Protein AF-W1YRL3-F1 (afdb_monomer)

Foldseek 3Di:
DDDPPPPPPDDDPVLSLLVVVVVPADPPEAEELVRSQVVCCVVVVHRGDSVVSVVSQCVGPVPVDPCCVHYPHPVNHSPDDPDDD

pLDDT: mean 71.45, std 18.44, range [28.5, 92.75]

Solvent-accessible surface area (backbone atoms only — not comparable to full-atom values): 5383 Å² total; per-residue (Å²): 135,78,78,72,84,68,85,70,77,87,65,54,74,69,36,48,55,52,52,53,56,62,72,65,56,53,88,97,47,66,44,31,35,52,57,54,16,62,67,39,20,81,79,68,76,44,92,52,51,33,66,60,44,49,6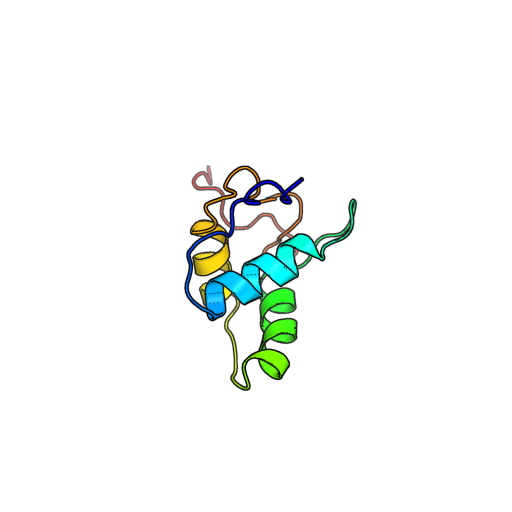0,35,54,76,63,41,86,72,61,88,57,72,42,67,85,34,49,25,28,93,82,73,43,80,67,81,65,102,69,72,138

Sequence (85 aa):
PGKPPLLAPAGTDFQLRVWEQLRAIPRGQTLTYGQIAARLEPVLGRPTSARAVGGAVGRNPLSVVVPCHRVLGADGGLTGYAGGP

Mean predicted aligned error: 10.25 Å

Radius of gyration: 13.73 Å; Cα contact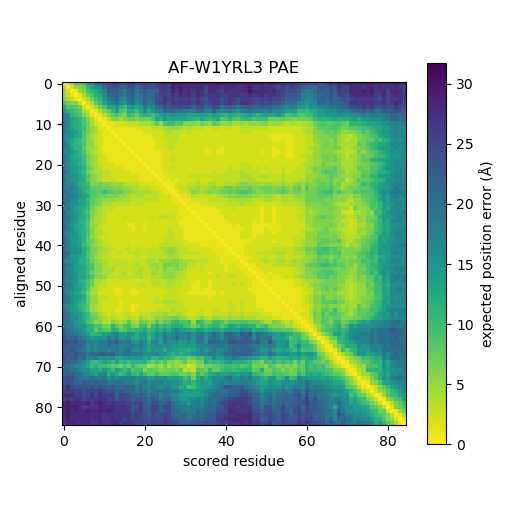s (8 Å, |Δi|>4): 78; chains: 1; bounding box: 30×48×34 Å

Structure (mmCIF, N/CA/C/O backbone):
data_AF-W1YRL3-F1
#
_entry.id   AF-W1YRL3-F1
#
loop_
_atom_site.group_PDB
_atom_site.id
_atom_site.type_symbol
_atom_site.label_atom_id
_atom_site.label_alt_id
_atom_site.label_comp_id
_atom_site.label_asym_id
_atom_site.label_entity_id
_atom_site.label_seq_id
_atom_site.pdbx_PDB_ins_code
_atom_site.Cartn_x
_atom_site.Cartn_y
_atom_site.Cartn_z
_atom_site.occupancy
_atom_site.B_iso_or_equiv
_atom_site.auth_seq_id
_atom_site.auth_comp_id
_atom_site.auth_asym_id
_atom_site.auth_atom_id
_atom_site.pdbx_PDB_model_num
ATOM 1 N N . PRO A 1 1 ? -4.934 -26.234 -22.933 1.00 42.91 1 PRO A N 1
ATOM 2 C CA . PRO A 1 1 ? -5.650 -24.968 -22.646 1.00 42.91 1 PRO A CA 1
ATOM 3 C C . PRO A 1 1 ? -4.869 -24.108 -21.638 1.00 42.91 1 PRO A C 1
ATOM 5 O O . PRO A 1 1 ? -4.896 -24.363 -20.438 1.00 42.91 1 PRO A O 1
ATOM 8 N N . GLY A 1 2 ? -4.087 -23.155 -22.156 1.00 48.03 2 GLY A N 1
ATOM 9 C CA . GLY A 1 2 ? -3.259 -22.260 -21.353 1.00 48.03 2 GLY A CA 1
ATOM 10 C C . GLY A 1 2 ? -4.120 -21.281 -20.562 1.00 48.03 2 GLY A C 1
ATOM 11 O O . GLY A 1 2 ? -5.040 -20.675 -21.106 1.00 48.03 2 GLY A O 1
ATOM 12 N N . LYS A 1 3 ? -3.820 -21.147 -19.270 1.00 52.47 3 LYS A N 1
ATOM 13 C CA . LYS A 1 3 ? -4.299 -20.055 -18.419 1.00 52.47 3 LYS A CA 1
ATOM 14 C C . LYS A 1 3 ? -4.139 -18.742 -19.204 1.00 52.47 3 LYS A C 1
ATOM 16 O O . LYS A 1 3 ? -3.032 -18.505 -19.692 1.00 52.47 3 LYS A O 1
ATOM 21 N N . PRO A 1 4 ? -5.189 -17.917 -19.373 1.00 50.62 4 PRO A N 1
ATOM 22 C CA . PRO A 1 4 ? -5.036 -16.642 -20.066 1.00 50.62 4 PRO A CA 1
ATOM 23 C C . PRO A 1 4 ? -3.927 -15.846 -19.365 1.00 50.62 4 PRO A C 1
ATOM 25 O O . PRO A 1 4 ? -3.777 -16.008 -18.145 1.00 50.62 4 PRO A O 1
ATOM 28 N N . PRO A 1 5 ? -3.130 -15.028 -20.078 1.00 49.16 5 PRO A N 1
ATOM 29 C CA . PRO A 1 5 ? -2.137 -14.183 -19.437 1.00 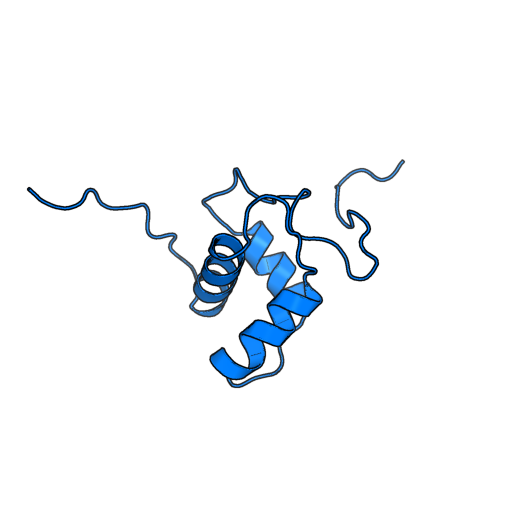49.16 5 PRO A CA 1
ATOM 30 C C . PRO A 1 5 ? -2.893 -13.202 -18.543 1.00 49.16 5 PRO A C 1
ATOM 32 O O . PRO A 1 5 ? -3.393 -12.171 -18.983 1.00 49.16 5 PRO A O 1
ATOM 35 N N . LEU A 1 6 ? -3.057 -13.579 -17.274 1.00 52.38 6 LEU A N 1
ATOM 36 C CA . LEU A 1 6 ? -3.525 -12.692 -16.230 1.00 52.38 6 LEU A CA 1
ATOM 37 C C . LEU A 1 6 ? -2.528 -11.548 -16.240 1.00 52.38 6 LEU A C 1
ATOM 39 O O . LEU A 1 6 ? -1.362 -11.793 -15.952 1.00 52.38 6 LEU A O 1
ATOM 43 N N . LEU A 1 7 ? -2.996 -10.365 -16.637 1.00 54.59 7 LEU A N 1
ATOM 44 C CA . LEU A 1 7 ? -2.329 -9.069 -16.566 1.00 54.59 7 LEU A CA 1
ATOM 45 C C . LEU A 1 7 ? -1.387 -9.031 -15.355 1.00 54.59 7 LEU A C 1
ATOM 47 O O . LEU A 1 7 ? -1.812 -8.713 -14.246 1.00 54.59 7 LEU A O 1
ATOM 51 N N . ALA A 1 8 ? -0.132 -9.440 -15.542 1.00 57.56 8 ALA A N 1
ATOM 52 C CA . ALA A 1 8 ? 0.883 -9.353 -14.514 1.00 57.56 8 ALA A CA 1
ATOM 53 C C . ALA A 1 8 ? 1.324 -7.894 -14.562 1.00 57.56 8 ALA A C 1
ATOM 55 O O . ALA A 1 8 ? 1.894 -7.480 -15.575 1.00 57.56 8 ALA A O 1
ATOM 56 N N . PRO A 1 9 ? 0.972 -7.074 -13.561 1.00 63.50 9 PRO A N 1
ATOM 57 C CA . PRO A 1 9 ? 1.325 -5.673 -13.617 1.00 63.50 9 PRO A CA 1
ATOM 58 C C . PRO A 1 9 ? 2.854 -5.582 -13.596 1.00 63.50 9 PR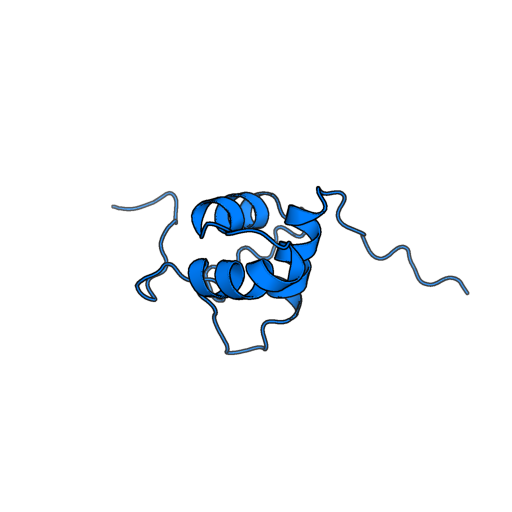O A C 1
ATOM 60 O O . PRO A 1 9 ? 3.496 -6.104 -12.690 1.00 63.50 9 PRO A O 1
ATOM 63 N N . ALA A 1 10 ? 3.447 -4.981 -14.625 1.00 75.38 10 ALA A N 1
ATOM 64 C CA . ALA A 1 10 ? 4.883 -4.748 -14.659 1.00 75.38 10 ALA A CA 1
ATOM 65 C C . ALA A 1 10 ? 5.209 -3.611 -13.680 1.00 75.38 10 ALA A C 1
ATOM 67 O O . ALA A 1 10 ? 4.717 -2.493 -13.831 1.00 75.38 10 ALA A O 1
ATOM 68 N N . GLY A 1 11 ? 6.007 -3.906 -12.658 1.00 80.62 11 GLY A N 1
ATOM 69 C CA . GLY A 1 11 ? 6.406 -2.956 -11.626 1.00 80.62 11 GLY A CA 1
ATOM 70 C C . GLY A 1 11 ? 7.669 -3.419 -10.911 1.00 80.62 11 GLY A C 1
ATOM 71 O O . GLY A 1 11 ? 8.124 -4.544 -11.104 1.00 80.62 11 GLY A O 1
ATOM 72 N N . THR A 1 12 ? 8.244 -2.548 -10.086 1.00 88.81 12 THR A N 1
ATOM 73 C CA . THR A 1 12 ? 9.360 -2.919 -9.206 1.00 88.81 12 THR A CA 1
ATOM 74 C C . THR A 1 12 ? 8.918 -3.975 -8.196 1.00 88.81 12 THR A C 1
ATOM 76 O O . THR A 1 12 ? 7.739 -4.036 -7.843 1.00 88.81 12 THR A O 1
ATOM 79 N N . ASP A 1 13 ? 9.859 -4.742 -7.642 1.00 88.75 13 ASP A N 1
ATOM 80 C CA . ASP A 1 13 ? 9.560 -5.703 -6.568 1.00 88.75 13 ASP A CA 1
ATOM 81 C C . ASP A 1 13 ? 8.764 -5.056 -5.430 1.00 88.75 1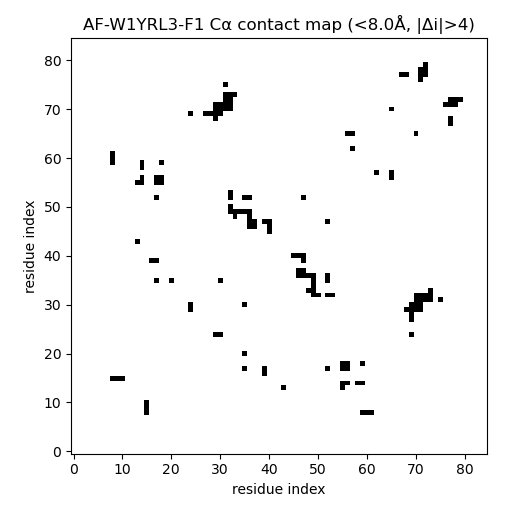3 ASP A C 1
ATOM 83 O O . ASP A 1 13 ? 7.790 -5.616 -4.938 1.00 88.75 13 ASP A O 1
ATOM 87 N N . PHE A 1 14 ? 9.110 -3.819 -5.065 1.00 89.69 14 PHE A N 1
ATOM 88 C CA . PHE A 1 14 ? 8.358 -3.056 -4.074 1.00 89.69 14 PHE A CA 1
ATOM 89 C C . PHE A 1 14 ? 6.896 -2.826 -4.488 1.00 89.69 14 PHE A C 1
ATOM 91 O O . PHE A 1 14 ? 5.987 -3.052 -3.692 1.00 89.69 14 PHE A O 1
ATOM 98 N N . GLN A 1 15 ? 6.658 -2.396 -5.728 1.00 87.94 15 GLN A N 1
ATOM 99 C CA . GLN A 1 15 ? 5.309 -2.173 -6.249 1.00 87.94 15 GLN A CA 1
ATOM 100 C C . GLN A 1 15 ? 4.496 -3.467 -6.276 1.00 87.94 15 GLN A C 1
ATOM 102 O O . GLN A 1 15 ? 3.367 -3.482 -5.790 1.00 87.94 15 GLN A O 1
ATOM 107 N N . LEU A 1 16 ? 5.094 -4.559 -6.757 1.00 87.50 16 LEU A N 1
ATOM 108 C CA . LEU A 1 16 ? 4.469 -5.879 -6.788 1.00 87.50 16 LEU A CA 1
ATOM 109 C C . LEU A 1 16 ? 4.035 -6.321 -5.387 1.00 87.50 16 LEU A C 1
ATOM 111 O O . LEU A 1 16 ? 2.873 -6.677 -5.192 1.00 87.50 16 LEU A O 1
ATOM 115 N N . ARG A 1 17 ? 4.925 -6.211 -4.391 1.00 89.69 17 ARG A N 1
ATOM 116 C CA . ARG A 1 17 ? 4.615 -6.554 -2.994 1.00 89.69 17 ARG A CA 1
ATOM 117 C C . ARG A 1 17 ? 3.504 -5.684 -2.408 1.00 89.69 17 ARG A C 1
ATOM 119 O O . ARG A 1 17 ? 2.627 -6.197 -1.714 1.00 89.69 17 ARG A O 1
ATOM 126 N N . VAL A 1 18 ? 3.499 -4.384 -2.703 1.00 88.12 18 VAL A N 1
ATOM 127 C CA . VAL A 1 18 ? 2.405 -3.487 -2.294 1.00 88.12 18 VAL A CA 1
ATOM 128 C C . VAL A 1 18 ? 1.081 -3.950 -2.908 1.00 88.12 18 VAL A C 1
ATOM 130 O O . VAL A 1 18 ? 0.083 -4.063 -2.198 1.00 88.12 18 VAL A O 1
ATOM 133 N N . TRP A 1 19 ? 1.055 -4.269 -4.201 1.00 85.81 19 TRP A N 1
ATOM 134 C CA . TRP A 1 19 ? -0.165 -4.708 -4.884 1.00 85.81 19 TRP A CA 1
ATOM 135 C C . TRP A 1 19 ? -0.656 -6.081 -4.406 1.00 85.81 19 TRP A C 1
ATOM 137 O O . TRP A 1 19 ? -1.867 -6.297 -4.323 1.00 85.81 19 TRP A O 1
ATOM 147 N N . GLU A 1 20 ? 0.246 -6.988 -4.026 1.00 86.06 20 GLU A N 1
ATOM 148 C CA . GLU A 1 20 ? -0.101 -8.246 -3.351 1.00 86.06 20 GLU A CA 1
ATOM 149 C C . GLU A 1 20 ? -0.844 -7.991 -2.031 1.00 86.06 20 GLU A C 1
ATOM 151 O O . GLU A 1 20 ? -1.896 -8.590 -1.797 1.00 86.06 20 GLU A O 1
ATOM 156 N N . GLN A 1 21 ? -0.366 -7.049 -1.209 1.00 86.62 21 GLN A N 1
ATOM 157 C CA . GLN A 1 21 ? -1.042 -6.680 0.041 1.00 86.62 21 GLN A CA 1
ATOM 158 C C . GLN A 1 21 ? -2.429 -6.082 -0.205 1.00 86.62 21 GLN A C 1
ATOM 160 O O . GLN A 1 21 ? -3.376 -6.435 0.495 1.00 86.62 21 GLN A O 1
ATOM 165 N N . LEU A 1 22 ? -2.583 -5.230 -1.225 1.00 80.56 22 LEU A N 1
ATOM 166 C CA . LEU A 1 22 ? -3.889 -4.664 -1.588 1.00 80.56 22 LEU A CA 1
ATOM 167 C C . LEU A 1 22 ? -4.901 -5.746 -1.983 1.00 80.56 22 LEU A C 1
ATOM 169 O O . LEU A 1 22 ? -6.067 -5.679 -1.595 1.00 80.56 22 LEU A O 1
ATOM 173 N N . ARG A 1 23 ? -4.459 -6.756 -2.742 1.00 81.56 23 ARG A N 1
ATOM 174 C CA . ARG A 1 23 ? -5.305 -7.884 -3.163 1.00 81.56 23 ARG A CA 1
ATOM 175 C C . ARG A 1 23 ? -5.729 -8.776 -1.998 1.00 81.56 23 ARG A C 1
ATOM 177 O O . ARG A 1 23 ? -6.759 -9.434 -2.103 1.00 81.56 23 ARG A O 1
ATOM 184 N N . ALA A 1 24 ? -4.953 -8.795 -0.917 1.00 84.38 24 ALA A N 1
ATOM 185 C CA . ALA A 1 24 ? -5.246 -9.574 0.278 1.00 84.38 24 ALA A CA 1
ATOM 186 C C . ALA A 1 24 ? -6.273 -8.908 1.213 1.00 84.38 24 ALA A C 1
ATOM 188 O O . ALA A 1 24 ? -6.715 -9.555 2.159 1.00 84.38 24 ALA A O 1
ATOM 189 N N . ILE A 1 25 ? -6.670 -7.647 0.977 1.00 81.56 25 ILE A N 1
ATOM 190 C CA . ILE A 1 25 ? -7.653 -6.947 1.819 1.00 81.56 25 ILE A CA 1
ATOM 191 C C . ILE A 1 25 ? -9.058 -7.534 1.579 1.00 81.56 25 ILE A C 1
ATOM 193 O O . ILE A 1 25 ? -9.588 -7.406 0.466 1.00 81.56 25 ILE A O 1
ATOM 197 N N . PRO A 1 26 ? -9.701 -8.141 2.598 1.00 77.19 26 PRO A N 1
ATOM 198 C CA . PRO A 1 26 ? -11.049 -8.684 2.463 1.00 77.19 26 PRO A CA 1
ATOM 199 C C . PRO A 1 26 ? -12.087 -7.603 2.142 1.00 77.19 26 PRO A C 1
ATOM 201 O O . PRO A 1 26 ? -11.917 -6.422 2.450 1.00 77.19 26 PRO A O 1
ATOM 204 N N . ARG A 1 27 ? -13.219 -8.004 1.551 1.00 73.56 27 ARG A N 1
ATOM 205 C CA . ARG A 1 27 ? -14.357 -7.087 1.374 1.00 73.56 27 ARG A CA 1
ATOM 206 C C . ARG A 1 27 ? -14.856 -6.603 2.741 1.00 73.56 27 ARG A C 1
ATOM 208 O O . ARG A 1 27 ? -14.968 -7.398 3.666 1.00 73.56 27 ARG A O 1
ATOM 215 N N . GLY A 1 28 ? -15.161 -5.308 2.844 1.00 74.75 28 GLY A N 1
ATOM 216 C CA . GLY A 1 28 ? -15.628 -4.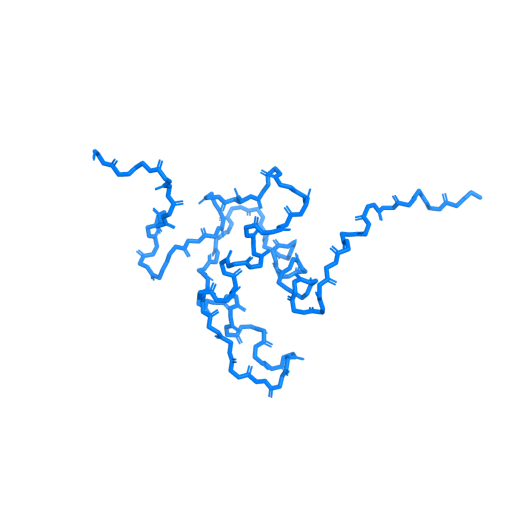678 4.085 1.00 74.75 28 GLY A CA 1
ATOM 217 C C . GLY A 1 28 ? -14.522 -4.325 5.084 1.00 74.75 28 GLY A C 1
ATOM 218 O O . GLY A 1 28 ? -14.828 -3.777 6.135 1.00 74.75 28 GLY A O 1
ATOM 219 N N . GLN A 1 29 ? -13.254 -4.606 4.766 1.00 78.94 29 GLN A N 1
ATOM 220 C CA . GLN A 1 29 ? -12.114 -4.200 5.584 1.00 78.94 29 GLN A CA 1
ATOM 221 C C . GLN A 1 29 ? -11.298 -3.108 4.899 1.00 78.94 29 GLN A C 1
ATOM 223 O O . GLN A 1 29 ? -11.224 -3.026 3.669 1.00 78.94 29 GLN A O 1
ATOM 228 N N . THR A 1 30 ? -10.652 -2.294 5.727 1.00 80.56 30 THR A N 1
ATOM 229 C CA . THR A 1 30 ? -9.749 -1.230 5.303 1.00 80.56 30 THR A CA 1
ATOM 230 C C 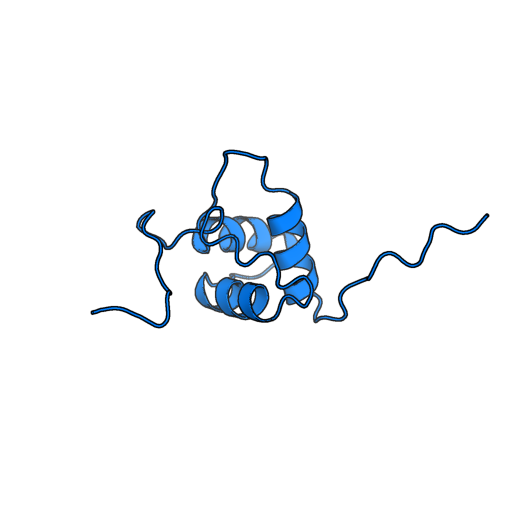. THR A 1 30 ? -8.421 -1.354 6.036 1.00 80.56 30 THR A C 1
ATOM 232 O O . THR A 1 30 ? -8.401 -1.725 7.209 1.00 80.56 30 THR A O 1
ATOM 235 N N . LEU A 1 31 ? -7.324 -1.002 5.373 1.00 83.81 31 LEU A N 1
ATOM 236 C CA . LEU A 1 31 ? -6.015 -0.849 6.009 1.00 83.81 31 LEU A CA 1
ATOM 237 C C . LEU A 1 31 ? -5.512 0.576 5.832 1.00 83.81 31 LEU A C 1
ATOM 239 O O . LEU A 1 31 ? -5.844 1.233 4.854 1.00 83.81 31 LEU A O 1
ATOM 243 N N . THR A 1 32 ? -4.671 1.063 6.731 1.00 85.25 32 THR A N 1
ATOM 244 C CA . THR A 1 32 ? -3.961 2.323 6.498 1.00 85.25 32 THR A CA 1
ATOM 245 C C . THR A 1 32 ? -2.695 2.088 5.678 1.00 85.25 32 THR A C 1
ATOM 247 O O . THR A 1 32 ? -2.126 0.990 5.673 1.00 85.25 32 THR A O 1
ATOM 250 N N . TYR A 1 33 ? -2.185 3.134 5.022 1.00 86.88 33 TYR A N 1
ATOM 251 C CA . TYR A 1 33 ? -0.868 3.068 4.373 1.00 86.88 33 TYR A CA 1
ATOM 252 C C . TYR A 1 33 ? 0.247 2.643 5.344 1.00 86.88 33 TYR A C 1
ATOM 254 O O . TYR A 1 33 ? 1.159 1.917 4.951 1.00 86.88 33 TYR A O 1
ATOM 262 N N . GLY A 1 34 ? 0.154 3.054 6.614 1.00 86.31 34 GLY A N 1
ATOM 263 C CA . GLY A 1 34 ? 1.084 2.650 7.671 1.00 86.31 34 GLY A CA 1
ATOM 264 C C . GLY A 1 34 ? 0.992 1.162 8.009 1.00 86.31 34 GLY A C 1
ATOM 265 O O . GLY A 1 34 ? 2.015 0.502 8.152 1.00 86.31 34 GLY A O 1
ATOM 266 N N . GLN A 1 35 ? -0.218 0.599 8.053 1.00 88.81 35 GLN A N 1
ATOM 267 C CA . GLN A 1 35 ? -0.407 -0.837 8.282 1.00 88.81 35 GLN A CA 1
ATOM 268 C C . GLN A 1 35 ? 0.143 -1.681 7.129 1.00 88.81 35 GLN A C 1
ATOM 270 O O . GLN A 1 35 ? 0.750 -2.723 7.369 1.00 88.81 35 GLN A O 1
ATOM 275 N N . ILE A 1 36 ? -0.038 -1.238 5.882 1.00 89.44 36 ILE A N 1
ATOM 276 C CA . ILE A 1 36 ? 0.546 -1.922 4.721 1.00 89.44 36 ILE A CA 1
ATOM 277 C C . ILE A 1 36 ? 2.074 -1.838 4.776 1.00 89.44 36 ILE A C 1
ATOM 279 O O . ILE A 1 36 ? 2.741 -2.848 4.578 1.00 89.44 36 ILE A O 1
ATOM 283 N N . ALA A 1 37 ? 2.626 -0.665 5.094 1.00 90.50 37 ALA A N 1
ATOM 284 C CA . ALA A 1 37 ? 4.060 -0.487 5.284 1.00 90.50 37 ALA A CA 1
ATOM 285 C C . ALA A 1 37 ? 4.621 -1.455 6.337 1.00 90.50 37 ALA A C 1
ATOM 287 O O . ALA A 1 37 ? 5.516 -2.228 6.010 1.00 90.50 37 ALA A O 1
ATOM 288 N N . ALA A 1 38 ? 4.030 -1.501 7.535 1.00 91.06 38 ALA A N 1
ATOM 289 C CA . ALA A 1 38 ? 4.456 -2.391 8.618 1.00 91.06 38 ALA A CA 1
ATOM 290 C C . ALA A 1 38 ? 4.395 -3.882 8.233 1.00 91.06 38 ALA A C 1
ATOM 292 O O . ALA A 1 38 ? 5.265 -4.661 8.610 1.00 91.06 38 ALA A O 1
ATOM 293 N N . ARG A 1 39 ? 3.398 -4.294 7.437 1.00 91.50 39 ARG A N 1
ATOM 294 C CA . ARG A 1 39 ? 3.307 -5.673 6.916 1.00 91.50 39 ARG A CA 1
ATOM 295 C C . ARG A 1 39 ? 4.392 -6.003 5.892 1.00 91.50 39 ARG A C 1
ATOM 297 O O . ARG A 1 39 ? 4.727 -7.173 5.724 1.00 91.50 39 ARG A O 1
ATOM 304 N N . LEU A 1 40 ? 4.914 -4.999 5.192 1.00 91.88 40 LEU A N 1
ATOM 305 C CA . LEU A 1 40 ? 5.931 -5.176 4.160 1.00 91.88 40 LEU A CA 1
ATOM 306 C C . LEU A 1 40 ? 7.353 -5.208 4.721 1.00 91.88 40 LEU A C 1
ATOM 308 O O . LEU A 1 40 ? 8.199 -5.866 4.125 1.00 91.88 40 LEU A O 1
ATOM 312 N N . GLU A 1 41 ? 7.628 -4.557 5.851 1.00 92.75 41 GLU A N 1
ATOM 313 C CA . GLU A 1 41 ? 8.968 -4.533 6.460 1.00 92.75 41 GLU A CA 1
ATOM 314 C C . GLU A 1 41 ? 9.605 -5.920 6.654 1.00 92.75 41 GLU A C 1
ATOM 316 O O . GLU A 1 41 ? 10.729 -6.100 6.179 1.00 92.75 41 GLU A O 1
ATOM 321 N N . PRO A 1 42 ? 8.930 -6.929 7.247 1.00 91.94 42 PRO A N 1
ATOM 322 C CA . PRO A 1 42 ? 9.526 -8.258 7.407 1.00 91.94 42 PRO A CA 1
ATOM 323 C C . PRO A 1 42 ? 9.741 -8.983 6.072 1.00 91.94 42 PRO A C 1
ATOM 325 O O . PRO A 1 42 ? 10.633 -9.818 5.966 1.00 91.94 42 PRO A O 1
ATOM 328 N N . VAL A 1 43 ? 8.955 -8.659 5.040 1.00 89.44 43 VAL A N 1
ATOM 329 C CA . VAL A 1 43 ? 9.084 -9.251 3.696 1.00 89.44 43 VAL A CA 1
ATOM 330 C C . VAL A 1 43 ? 10.227 -8.601 2.912 1.00 89.44 43 VAL A C 1
ATOM 332 O O . VAL A 1 43 ? 10.894 -9.261 2.121 1.00 89.44 43 VAL A O 1
ATOM 335 N N . LEU A 1 44 ? 10.443 -7.301 3.113 1.00 89.75 44 LEU A N 1
ATOM 336 C CA . LEU A 1 44 ? 11.444 -6.506 2.402 1.00 89.75 44 LEU A CA 1
ATOM 337 C C . LEU A 1 44 ? 12.787 -6.427 3.140 1.00 89.75 44 LEU A C 1
ATOM 339 O O . LEU A 1 44 ? 13.765 -5.972 2.551 1.00 89.75 44 LEU A O 1
ATOM 343 N N . GLY A 1 45 ? 12.830 -6.806 4.419 1.00 92.19 45 GLY A N 1
ATOM 344 C CA . GLY A 1 45 ? 14.022 -6.710 5.264 1.00 92.19 45 GLY A CA 1
ATOM 345 C C . GLY A 1 45 ? 14.469 -5.272 5.539 1.00 92.19 45 GLY A C 1
ATOM 346 O O . GLY A 1 45 ? 15.636 -5.046 5.852 1.00 92.19 45 GLY A O 1
ATOM 347 N N . ARG A 1 46 ? 13.579 -4.281 5.382 1.00 89.81 46 ARG A N 1
ATOM 348 C CA . ARG A 1 46 ? 13.894 -2.863 5.608 1.00 89.81 46 ARG A CA 1
ATOM 349 C C . ARG A 1 46 ? 12.671 -2.043 6.024 1.00 89.81 46 ARG A C 1
ATOM 351 O O . ARG A 1 46 ? 11.565 -2.354 5.566 1.00 89.81 46 ARG A O 1
ATOM 358 N N . PRO A 1 47 ? 12.871 -0.956 6.795 1.00 91.19 47 PRO A N 1
ATOM 359 C CA . PRO A 1 47 ? 11.804 -0.024 7.117 1.00 91.19 47 PRO A CA 1
ATOM 360 C C . PRO A 1 47 ? 11.125 0.519 5.862 1.00 91.19 47 PRO A C 1
ATOM 362 O O . PRO A 1 47 ? 11.785 0.847 4.869 1.00 91.19 47 PRO A O 1
ATOM 365 N N . THR A 1 48 ? 9.801 0.617 5.902 1.00 91.62 48 THR A N 1
ATOM 366 C CA . THR A 1 48 ? 8.990 1.066 4.768 1.00 91.62 48 THR A CA 1
ATOM 367 C C . THR A 1 48 ? 8.089 2.204 5.215 1.00 91.62 48 THR A C 1
ATOM 369 O O . THR A 1 48 ? 7.401 2.110 6.221 1.00 91.62 48 THR A O 1
ATOM 372 N N . SER A 1 49 ? 8.060 3.308 4.465 1.00 90.94 49 SER A N 1
ATOM 373 C CA . SER A 1 49 ? 7.207 4.446 4.816 1.00 90.94 49 SER A CA 1
ATOM 374 C C . SER A 1 49 ? 5.822 4.344 4.177 1.00 90.94 49 SER A C 1
ATOM 376 O O . SER A 1 49 ? 5.673 3.932 3.024 1.00 90.94 49 SER A O 1
ATOM 378 N N . ALA A 1 50 ? 4.802 4.826 4.892 1.00 86.81 50 ALA A N 1
ATOM 379 C CA . ALA A 1 50 ? 3.443 4.974 4.368 1.00 86.81 50 ALA A CA 1
ATOM 380 C C . ALA A 1 50 ? 3.405 5.790 3.057 1.00 86.81 50 ALA A C 1
ATOM 382 O O . ALA A 1 50 ? 2.651 5.474 2.138 1.00 86.81 50 ALA A O 1
ATOM 383 N N . ARG A 1 51 ? 4.275 6.803 2.929 1.00 85.25 51 ARG A N 1
ATOM 384 C CA . ARG A 1 51 ? 4.412 7.623 1.715 1.00 85.25 51 ARG A CA 1
ATOM 385 C C . ARG A 1 51 ? 4.912 6.810 0.519 1.00 85.25 51 ARG A C 1
ATOM 387 O O . ARG A 1 51 ? 4.392 6.975 -0.584 1.00 85.25 51 ARG A O 1
ATOM 394 N N . ALA A 1 52 ? 5.896 5.932 0.727 1.00 88.25 52 ALA A N 1
ATOM 395 C CA . ALA A 1 52 ? 6.389 5.044 -0.324 1.00 88.25 52 ALA A CA 1
ATOM 396 C C . ALA A 1 52 ? 5.285 4.089 -0.792 1.00 88.25 52 ALA A C 1
ATOM 398 O O . ALA A 1 52 ? 5.080 3.937 -1.997 1.00 88.25 52 ALA A O 1
ATOM 399 N N . VAL A 1 53 ? 4.521 3.523 0.150 1.00 87.81 53 VAL A N 1
ATOM 400 C CA . VAL A 1 53 ? 3.353 2.689 -0.163 1.00 87.81 53 VAL A CA 1
ATOM 401 C C . VAL A 1 53 ? 2.342 3.478 -0.994 1.00 87.81 53 VAL A C 1
ATOM 403 O O . VAL A 1 53 ? 1.983 3.017 -2.073 1.00 87.81 53 VAL A O 1
ATOM 406 N N . GLY A 1 54 ? 1.954 4.689 -0.581 1.00 84.25 54 GLY A N 1
ATOM 407 C CA . GLY A 1 54 ? 1.042 5.546 -1.352 1.00 84.25 54 GLY A CA 1
ATOM 408 C C . GLY A 1 54 ? 1.517 5.800 -2.789 1.00 84.25 54 GLY A C 1
ATOM 409 O O . GLY A 1 54 ? 0.739 5.691 -3.736 1.00 84.25 54 GLY A O 1
ATOM 410 N N . GLY A 1 55 ? 2.820 6.027 -2.980 1.00 84.50 55 GLY A N 1
ATOM 411 C CA . GLY A 1 55 ? 3.423 6.179 -4.307 1.00 84.50 55 GLY A CA 1
ATOM 412 C C . GLY A 1 55 ? 3.421 4.907 -5.170 1.00 84.50 55 GLY A C 1
ATOM 413 O O . GLY A 1 55 ? 3.437 5.018 -6.398 1.00 84.50 55 GLY A O 1
ATOM 414 N N . ALA A 1 56 ? 3.412 3.717 -4.565 1.00 86.06 56 ALA A N 1
ATOM 415 C CA . ALA A 1 56 ? 3.262 2.438 -5.265 1.00 86.06 56 ALA A CA 1
ATOM 416 C C . ALA A 1 56 ? 1.791 2.103 -5.554 1.00 86.06 56 AL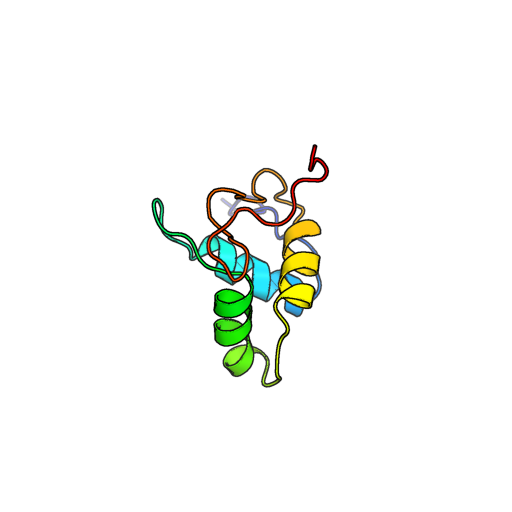A A C 1
ATOM 418 O O . ALA A 1 56 ? 1.485 1.599 -6.636 1.00 86.06 56 ALA A O 1
ATOM 419 N N . VAL A 1 57 ? 0.876 2.437 -4.637 1.00 81.06 57 VAL A N 1
ATOM 420 C CA . VAL A 1 57 ? -0.575 2.330 -4.858 1.00 81.06 57 VAL A CA 1
ATOM 421 C C . VAL A 1 57 ? -1.003 3.211 -6.035 1.00 81.06 57 VAL A C 1
ATOM 423 O O . VAL A 1 57 ? -1.668 2.719 -6.940 1.00 81.06 57 VAL A O 1
ATOM 426 N N . GLY A 1 58 ? -0.562 4.472 -6.087 1.00 77.06 58 GLY A N 1
ATOM 427 C CA . GLY A 1 58 ? -0.912 5.398 -7.175 1.00 77.06 58 GLY A CA 1
ATOM 428 C C . GLY A 1 58 ? -0.352 5.022 -8.554 1.00 77.06 58 GLY A C 1
ATOM 429 O O . GLY A 1 58 ? -0.851 5.495 -9.567 1.00 77.06 58 GLY A O 1
ATOM 430 N N . ARG A 1 59 ? 0.664 4.151 -8.609 1.00 76.75 59 ARG A N 1
ATOM 431 C CA . ARG A 1 59 ? 1.246 3.622 -9.856 1.00 76.75 59 ARG A CA 1
ATOM 432 C C . ARG A 1 59 ? 0.675 2.262 -10.255 1.00 76.75 59 ARG A C 1
ATOM 434 O O . ARG A 1 59 ? 1.185 1.650 -11.186 1.00 76.75 59 ARG A O 1
ATOM 441 N N . ASN A 1 60 ? -0.332 1.764 -9.540 1.00 69.44 60 ASN A N 1
ATOM 442 C CA . ASN A 1 60 ? -0.956 0.485 -9.842 1.00 69.44 60 ASN A CA 1
ATOM 443 C C . ASN A 1 60 ? -1.693 0.562 -11.194 1.00 69.44 60 ASN A C 1
ATOM 445 O O . ASN A 1 60 ? -2.692 1.279 -11.270 1.00 69.44 60 ASN A O 1
ATOM 449 N N . PRO A 1 61 ? -1.267 -0.180 -12.238 1.00 61.81 61 PRO A N 1
ATOM 450 C CA . PRO A 1 61 ? -1.928 -0.183 -13.547 1.00 61.81 61 PRO A CA 1
ATOM 451 C C . PRO A 1 61 ? -3.299 -0.881 -13.515 1.00 61.81 61 PRO A C 1
ATOM 453 O O . PRO A 1 61 ? -4.069 -0.785 -14.465 1.00 61.81 61 PRO A O 1
ATOM 456 N N . LEU A 1 62 ? -3.653 -1.544 -12.405 1.00 60.59 62 LEU A N 1
ATOM 457 C CA . LEU A 1 62 ? -4.994 -2.077 -12.136 1.00 60.59 62 LEU A CA 1
ATOM 458 C C . LEU A 1 62 ? -5.961 -0.968 -11.662 1.00 60.59 62 LEU A C 1
ATOM 460 O O . LEU A 1 62 ? -6.818 -1.214 -10.812 1.00 60.59 62 LEU A O 1
ATOM 464 N N . SER A 1 63 ? -5.792 0.257 -12.175 1.00 47.88 63 SER A N 1
ATOM 465 C CA . SER A 1 63 ? -6.192 1.566 -11.622 1.00 47.88 63 SER A CA 1
ATOM 466 C C . SER A 1 63 ? -7.690 1.811 -11.363 1.00 47.88 63 SER A C 1
ATOM 468 O O . SER A 1 63 ? -8.072 2.919 -11.013 1.00 47.88 63 SER A O 1
ATOM 470 N N . VAL A 1 64 ? -8.547 0.792 -11.431 1.00 49.50 64 VAL A N 1
ATOM 471 C CA . VAL A 1 64 ? -9.913 0.830 -10.871 1.00 49.50 64 VAL A CA 1
ATOM 472 C C . VAL A 1 64 ? -9.883 0.928 -9.334 1.00 49.50 64 VAL A C 1
ATOM 474 O O . VAL A 1 64 ? -10.875 1.269 -8.696 1.00 49.50 64 VAL A O 1
ATOM 477 N N . VAL A 1 65 ? -8.739 0.624 -8.714 1.00 48.12 65 VAL A N 1
ATOM 478 C CA . VAL A 1 65 ? -8.609 0.452 -7.267 1.00 48.12 65 VAL A CA 1
ATOM 479 C C . VAL A 1 65 ? -7.382 1.218 -6.760 1.00 48.12 65 VAL A C 1
ATOM 481 O O . VAL A 1 65 ? -6.412 0.640 -6.280 1.00 48.12 65 VAL A O 1
ATOM 484 N N . VAL A 1 66 ? -7.447 2.549 -6.789 1.00 48.69 66 VAL A N 1
ATOM 485 C CA . VAL A 1 66 ? -7.308 3.221 -5.492 1.00 48.69 66 VAL A CA 1
ATOM 486 C C . VAL A 1 66 ? -8.636 2.916 -4.819 1.00 48.69 66 VAL A C 1
ATOM 488 O O . VAL A 1 66 ? -9.640 3.541 -5.162 1.00 48.69 66 VAL A O 1
ATOM 491 N N . PRO A 1 67 ? -8.736 1.915 -3.928 1.00 50.34 67 PRO A N 1
ATOM 492 C CA . PRO A 1 67 ? -9.905 1.860 -3.103 1.00 50.34 67 PRO A CA 1
ATOM 493 C C . PRO A 1 67 ? -9.666 2.977 -2.096 1.00 50.34 67 PRO A C 1
ATOM 495 O O . PRO A 1 67 ? -9.164 2.738 -1.005 1.00 50.34 67 PRO A O 1
ATOM 498 N N . CYS A 1 68 ? -10.020 4.205 -2.449 1.00 46.56 68 CYS A N 1
ATOM 499 C CA . CYS A 1 68 ? -10.269 5.235 -1.453 1.00 46.56 68 CYS A CA 1
ATOM 500 C C . CYS A 1 68 ? -11.205 4.654 -0.360 1.00 46.56 68 CYS A C 1
ATOM 502 O O . CYS A 1 68 ? -11.050 4.945 0.815 1.00 46.56 68 CYS A O 1
ATOM 504 N N . HIS A 1 69 ? -12.048 3.670 -0.711 1.00 57.34 69 HIS A N 1
ATOM 505 C CA . HIS A 1 69 ? -12.837 2.855 0.215 1.00 57.34 69 HIS A CA 1
ATOM 506 C C . HIS A 1 69 ? -12.107 1.727 0.998 1.00 57.34 69 HIS A C 1
ATOM 508 O O . HIS A 1 69 ? -12.755 1.099 1.828 1.00 57.34 69 HIS A O 1
ATOM 514 N N . ARG A 1 70 ? -10.827 1.388 0.751 1.00 58.00 70 ARG A N 1
ATOM 515 C CA . ARG A 1 70 ? -10.097 0.297 1.464 1.00 58.00 70 ARG A CA 1
ATOM 516 C C . ARG A 1 70 ? -8.675 0.615 1.904 1.00 58.00 70 ARG A C 1
ATOM 518 O O . ARG A 1 70 ? -8.132 -0.161 2.689 1.00 58.00 70 ARG A O 1
ATOM 525 N N . VAL A 1 71 ? -8.070 1.704 1.433 1.00 62.56 71 VAL A N 1
ATOM 526 C CA . VAL A 1 71 ? -6.804 2.192 1.982 1.00 62.56 71 VAL A CA 1
ATOM 527 C C . VAL A 1 71 ? -6.977 3.608 2.503 1.00 62.56 71 VAL A C 1
ATOM 529 O O . VAL A 1 71 ? -7.314 4.509 1.742 1.00 62.56 71 VAL A O 1
ATOM 532 N N . LEU A 1 72 ? -6.762 3.781 3.805 1.00 65.50 72 LEU A N 1
ATOM 533 C CA . LEU A 1 72 ? -7.004 5.031 4.522 1.00 65.50 72 LEU A CA 1
ATOM 534 C C . LEU A 1 72 ? -5.693 5.729 4.905 1.00 65.50 72 LEU A C 1
ATOM 536 O O . LEU A 1 72 ? -4.623 5.112 5.006 1.00 65.50 72 LEU A O 1
ATOM 540 N N . GLY A 1 73 ? -5.794 7.035 5.148 1.00 61.00 73 GLY A N 1
ATOM 541 C CA . GLY A 1 73 ? -4.760 7.801 5.834 1.00 61.00 73 GLY A CA 1
ATOM 542 C C . GLY A 1 73 ? -4.525 7.300 7.260 1.00 61.00 73 GLY A C 1
ATOM 543 O O . GLY A 1 73 ? -5.293 6.493 7.781 1.00 61.00 73 GLY A O 1
ATOM 544 N N . ALA A 1 74 ? -3.460 7.788 7.902 1.00 52.09 74 ALA A N 1
ATOM 545 C CA . ALA A 1 74 ? -3.112 7.417 9.278 1.00 52.09 74 ALA A CA 1
ATOM 546 C C . ALA A 1 74 ? -4.255 7.665 10.287 1.00 52.09 74 ALA A C 1
ATOM 548 O O . ALA A 1 74 ? -4.367 6.922 11.255 1.00 52.09 74 ALA A O 1
ATOM 549 N N . ASP A 1 75 ? -5.146 8.617 10.001 1.00 52.19 75 ASP A N 1
ATOM 550 C CA . ASP A 1 75 ? -6.235 9.031 10.895 1.00 52.19 75 ASP A CA 1
ATOM 551 C C . ASP A 1 75 ? -7.579 8.331 10.612 1.00 52.19 75 ASP A C 1
ATOM 553 O O . ASP A 1 75 ? -8.627 8.789 11.056 1.00 52.19 75 ASP A O 1
ATOM 557 N N . GLY A 1 76 ? -7.605 7.272 9.789 1.00 49.50 76 GLY A N 1
ATOM 558 C CA . GLY A 1 76 ? -8.860 6.643 9.334 1.00 49.50 76 GLY A CA 1
ATOM 559 C C . GLY A 1 76 ? -9.694 7.521 8.386 1.00 49.50 76 GLY A C 1
ATOM 560 O O . GLY A 1 76 ? -10.670 7.058 7.800 1.00 49.50 76 GLY A O 1
ATOM 561 N N . GLY A 1 77 ? -9.282 8.772 8.177 1.00 43.47 77 GLY A N 1
ATOM 562 C CA . GLY A 1 77 ? -9.796 9.654 7.144 1.00 43.47 77 GLY A CA 1
ATOM 563 C C . GLY A 1 77 ? -9.273 9.274 5.759 1.00 43.47 77 GLY A C 1
ATOM 564 O O . GLY A 1 77 ? -8.116 8.876 5.582 1.00 43.47 77 GLY A O 1
ATOM 565 N N . LEU A 1 78 ? -10.134 9.438 4.757 1.00 47.66 78 LEU A N 1
ATOM 566 C CA . LEU A 1 78 ? -9.774 9.533 3.343 1.00 47.66 78 LEU A CA 1
ATOM 567 C C . LEU A 1 78 ? -8.789 10.697 3.145 1.00 47.66 78 LEU A C 1
ATOM 569 O O . LEU A 1 78 ? -9.201 11.814 2.850 1.00 47.66 78 LEU A O 1
ATOM 573 N N . THR A 1 79 ? -7.487 10.480 3.324 1.00 45.12 79 THR A N 1
ATOM 574 C CA . THR A 1 79 ? -6.496 11.512 3.007 1.00 45.12 79 THR A CA 1
ATOM 575 C C . THR A 1 79 ? -5.969 11.297 1.592 1.00 45.12 79 THR A C 1
ATOM 577 O O . THR A 1 79 ? -5.405 10.252 1.264 1.00 45.12 79 THR A O 1
ATOM 580 N N . GLY A 1 80 ? -6.193 12.304 0.741 1.00 41.47 80 GLY A N 1
ATOM 581 C CA . GLY A 1 80 ? -5.644 12.374 -0.613 1.00 41.47 80 GLY A CA 1
ATOM 582 C C . GLY A 1 80 ? -6.658 12.253 -1.752 1.00 41.47 80 GLY A C 1
ATOM 583 O O . GLY A 1 80 ? -6.378 11.557 -2.723 1.00 41.47 80 GLY A O 1
ATOM 584 N N . TYR A 1 81 ? -7.806 12.936 -1.677 1.00 44.59 81 TYR A N 1
ATOM 585 C CA . TYR A 1 81 ? -8.445 13.411 -2.908 1.00 44.59 81 TYR A CA 1
ATOM 586 C C . TYR A 1 81 ? -7.769 14.725 -3.310 1.00 44.59 81 TYR A C 1
ATOM 588 O O . TYR A 1 81 ? -7.530 15.591 -2.466 1.00 44.59 81 TYR A O 1
ATOM 596 N N . ALA A 1 82 ? -7.451 14.867 -4.595 1.00 42.44 82 ALA A N 1
ATOM 597 C CA . ALA A 1 82 ? -7.051 16.127 -5.209 1.00 42.44 82 ALA A CA 1
ATOM 598 C C . ALA A 1 82 ? -8.274 17.061 -5.299 1.00 42.44 82 ALA A C 1
ATOM 600 O O . ALA A 1 82 ? -8.816 17.309 -6.371 1.00 42.44 82 ALA A O 1
ATOM 601 N N . GLY A 1 83 ? -8.743 17.501 -4.136 1.00 36.81 83 GLY A N 1
ATOM 602 C CA . GLY A 1 83 ? -9.929 18.323 -3.940 1.00 36.81 83 GLY A CA 1
ATOM 603 C C . GLY A 1 83 ? -10.258 18.375 -2.453 1.00 36.81 83 GLY A C 1
ATOM 604 O O . GLY A 1 83 ? -11.158 17.684 -1.987 1.00 36.81 83 GLY A O 1
ATOM 605 N N . GLY A 1 84 ? -9.462 19.128 -1.695 1.00 28.50 84 GLY A N 1
ATOM 606 C CA . GLY A 1 84 ? -10.014 19.850 -0.546 1.00 28.50 84 GLY A CA 1
ATOM 607 C C . GLY A 1 84 ? -10.751 21.100 -1.055 1.00 28.50 84 GLY A C 1
ATOM 608 O O . GLY A 1 84 ? -10.617 21.384 -2.244 1.00 28.50 84 GLY A O 1
ATOM 609 N N . PRO A 1 85 ? -11.5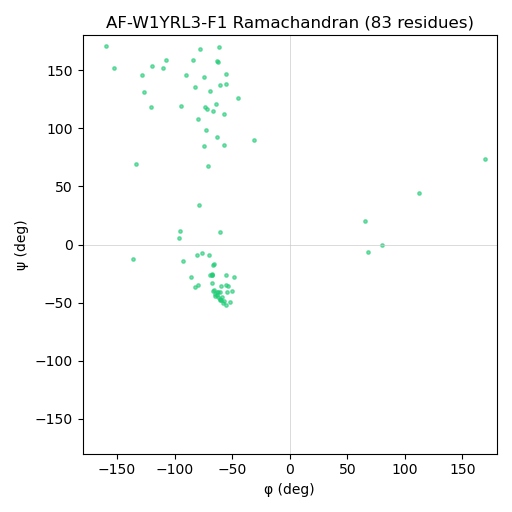35 21.791 -0.210 1.00 40.19 85 PRO A N 1
ATOM 610 C CA . PRO A 1 85 ? -12.455 22.862 -0.617 1.00 40.19 85 PRO A CA 1
ATOM 611 C C . PRO A 1 85 ? -11.814 23.971 -1.459 1.00 40.19 85 PRO A C 1
ATOM 613 O O . PRO A 1 85 ? -10.607 24.248 -1.265 1.00 40.19 85 PRO A O 1
#

Nearest PDB structures (foldseek):
  8aes-assembly4_D  TM=8.139E-01  e=2.101E-03  Saccharolobus solfataricus
  3ol4-assembly1_B  TM=5.469E-01  e=8.236E-01  Mycolicibacterium smegmatis MC2 155
  7viv-assembly1_A  TM=6.373E-01  e=2.204E+00  African swine fever virus

Secondary structure (DSSP, 8-state):
------------HHHHHHHHHHHTPPTT--EEHHHHHHHHHHHHTS---HHHHHHHHTT-SSTT---TTTEE-TTSS----S---

Organism: NCBI:txid408170

InterPro domains:
  IPR001497 Methylated-DNA-[protein]-cysteine S-methyltransferase, active site [PS00374] (66-72)
  IPR014048 Methylated-DNA-[protein]-cysteine S-methyltransferase, DNA binding [PF01035] (13-84)
  IPR014048 Methylated-DNA-[protein]-cysteine S-methyltransferase, DNA binding [TIGR00589] (12-84)
  IPR014048 Methylated-DNA-[protein]-cysteine S-methyltransferase, DNA binding [cd06445] (14-85)
  IPR036217 Methylated DNA-protein cysteine methyltransferase, DNA binding domain [SSF46767] (11-84)
  IPR036388 Winged helix-like DNA-binding domain superfamily [G3DSA:1.10.10.10] (10-85)